Protein AF-A0A958R213-F1 (afdb_monomer_lite)

Secondary structure (DSSP, 8-state):
--PPPP------------------EEESSEEEEEE-SSEEEEEEES-EEE-TTT--EEEEEEEEEEEE-BTTB-----EEEEEEEETTTTEEEEES-TT-TT-EEEEETTT--EEE-

Radius of gyration: 25.92 Å; chains: 1; bounding box: 46×28×99 Å

Structure (mmCIF, N/CA/C/O backbone):
data_AF-A0A958R213-F1
#
_entry.id   AF-A0A958R213-F1
#
loop_
_atom_site.group_PDB
_atom_site.id
_atom_site.type_symbol
_atom_site.label_atom_id
_atom_site.label_alt_id
_atom_site.label_comp_id
_atom_site.label_asym_id
_atom_site.label_entity_id
_atom_site.label_seq_id
_atom_site.pdbx_PDB_ins_code
_atom_site.Cartn_x
_atom_site.Cartn_y
_atom_site.Cartn_z
_atom_site.occupancy
_atom_site.B_iso_or_equiv
_atom_site.auth_seq_id
_atom_site.auth_comp_id
_atom_site.auth_asym_id
_atom_site.auth_atom_id
_atom_site.pdbx_PDB_model_num
ATOM 1 N N . MET A 1 1 ? 31.626 2.218 -80.392 1.00 42.44 1 MET A N 1
ATOM 2 C CA . MET A 1 1 ? 30.419 1.839 -79.625 1.00 42.44 1 MET A CA 1
ATOM 3 C C . MET A 1 1 ? 30.854 1.598 -78.183 1.00 42.44 1 MET A C 1
ATOM 5 O O . MET A 1 1 ? 31.600 0.660 -77.951 1.00 42.44 1 MET A O 1
ATOM 9 N N . ARG A 1 2 ? 30.532 2.503 -77.249 1.00 48.12 2 ARG A N 1
ATOM 10 C CA . ARG A 1 2 ? 30.906 2.400 -75.825 1.00 48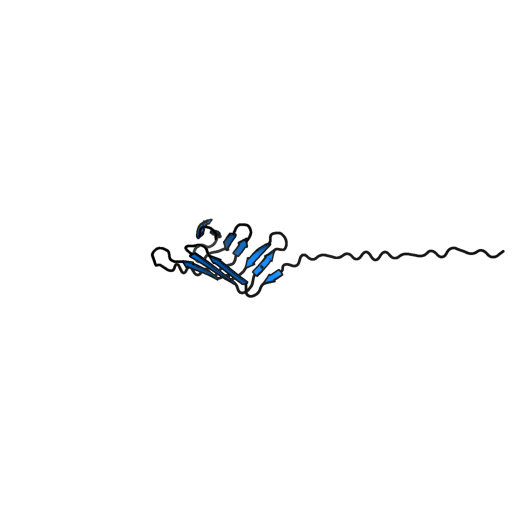.12 2 ARG A CA 1
ATOM 11 C C . ARG A 1 2 ? 29.655 2.035 -75.023 1.00 48.12 2 ARG A C 1
ATOM 13 O O . ARG A 1 2 ? 28.646 2.717 -75.149 1.00 48.12 2 ARG A O 1
ATOM 20 N N . TRP A 1 3 ? 29.730 0.942 -74.269 1.00 46.53 3 TRP A N 1
ATOM 21 C CA . TRP A 1 3 ? 28.668 0.435 -73.400 1.00 46.53 3 TRP A CA 1
ATOM 22 C C . TRP A 1 3 ? 28.679 1.184 -72.060 1.00 46.53 3 TRP A C 1
ATOM 24 O O . TRP A 1 3 ? 29.718 1.254 -71.407 1.00 46.53 3 TRP A O 1
ATOM 34 N N . CYS A 1 4 ? 27.529 1.722 -71.650 1.00 49.75 4 CYS A N 1
ATOM 35 C CA . CYS A 1 4 ? 27.285 2.209 -70.292 1.00 49.75 4 CYS A CA 1
ATOM 36 C C . CYS A 1 4 ? 26.672 1.066 -69.470 1.00 49.75 4 CYS A C 1
ATOM 38 O O . CYS A 1 4 ? 25.594 0.584 -69.810 1.00 49.75 4 CYS A O 1
ATOM 40 N N . GLY A 1 5 ? 27.356 0.619 -68.414 1.00 49.22 5 GLY A N 1
ATOM 41 C CA . GLY A 1 5 ? 26.813 -0.335 -67.441 1.00 49.22 5 GLY A CA 1
ATOM 42 C C . GLY A 1 5 ? 26.042 0.386 -66.325 1.00 49.22 5 GLY A C 1
ATOM 43 O O . GLY A 1 5 ? 26.448 1.483 -65.936 1.00 49.22 5 GLY A O 1
ATOM 44 N N . PRO A 1 6 ? 24.943 -0.183 -65.800 1.00 53.03 6 PRO A N 1
ATOM 45 C CA . PRO A 1 6 ? 24.183 0.436 -64.722 1.00 53.03 6 PRO A CA 1
ATOM 46 C C . PRO A 1 6 ? 24.904 0.260 -63.378 1.00 53.03 6 PRO A C 1
ATOM 48 O O . PRO A 1 6 ? 25.246 -0.852 -62.977 1.00 53.03 6 PRO A O 1
ATOM 51 N N . ALA A 1 7 ? 25.116 1.370 -62.671 1.00 52.75 7 ALA A N 1
ATOM 52 C CA . ALA A 1 7 ? 25.545 1.363 -61.280 1.00 52.75 7 ALA A CA 1
ATOM 53 C C . ALA A 1 7 ? 24.371 0.911 -60.394 1.00 52.75 7 ALA A C 1
ATOM 55 O O . ALA A 1 7 ? 23.348 1.589 -60.303 1.00 52.75 7 ALA A O 1
ATOM 56 N N . LEU A 1 8 ? 24.515 -0.253 -59.761 1.00 50.25 8 LEU A N 1
ATOM 57 C CA . LEU A 1 8 ? 23.604 -0.751 -58.734 1.00 50.25 8 LEU A CA 1
ATOM 58 C C . LEU A 1 8 ? 23.724 0.130 -57.485 1.00 50.25 8 LEU A C 1
ATOM 60 O O . LEU A 1 8 ? 24.736 0.107 -56.788 1.00 50.25 8 LEU A O 1
ATOM 64 N N . VAL A 1 9 ? 22.681 0.908 -57.203 1.00 51.94 9 VAL A N 1
ATOM 65 C CA . VAL A 1 9 ? 22.539 1.653 -55.950 1.00 51.94 9 VAL A CA 1
ATOM 66 C C . VAL A 1 9 ? 22.029 0.683 -54.886 1.00 51.94 9 VAL A C 1
ATOM 68 O O . VAL A 1 9 ? 20.858 0.312 -54.877 1.00 51.94 9 VAL A O 1
ATOM 71 N N . ALA A 1 10 ? 22.916 0.246 -53.994 1.00 53.00 10 ALA A N 1
ATOM 72 C CA . ALA A 1 10 ? 22.536 -0.505 -52.804 1.00 53.00 10 ALA A CA 1
ATOM 73 C C . ALA A 1 10 ? 21.974 0.469 -51.756 1.00 53.00 10 ALA A C 1
ATOM 75 O O . ALA A 1 10 ? 22.719 1.185 -51.089 1.00 53.00 10 ALA A O 1
ATOM 76 N N . VAL A 1 11 ? 20.648 0.517 -51.623 1.00 55.97 11 VAL A N 1
ATOM 77 C CA . VAL A 1 11 ? 19.982 1.241 -50.534 1.00 55.97 11 VAL A CA 1
ATOM 78 C C . VAL A 1 11 ? 20.052 0.365 -49.285 1.00 55.97 11 VAL A C 1
ATOM 80 O O . VAL A 1 11 ? 19.300 -0.597 -49.141 1.00 55.97 11 VAL A O 1
ATOM 83 N N . ALA A 1 12 ? 20.982 0.679 -48.385 1.00 54.16 12 ALA A N 1
ATOM 84 C CA . ALA A 1 12 ? 21.028 0.077 -47.061 1.00 54.16 12 ALA A CA 1
ATOM 85 C C . ALA A 1 12 ? 19.868 0.635 -46.218 1.00 54.16 12 ALA A C 1
ATOM 87 O O . ALA A 1 12 ? 19.949 1.738 -45.680 1.00 54.16 12 ALA A O 1
ATOM 88 N N . LEU A 1 13 ? 18.775 -0.124 -46.120 1.00 50.50 13 LEU A N 1
ATOM 89 C CA . LEU A 1 13 ? 17.702 0.111 -45.154 1.00 50.50 13 LEU A CA 1
ATOM 90 C C . LEU A 1 13 ? 18.255 -0.136 -43.745 1.00 50.50 13 LEU A C 1
ATOM 92 O O . LEU A 1 13 ? 18.369 -1.276 -43.296 1.00 50.50 13 LEU A O 1
ATOM 96 N N . TRP A 1 14 ? 18.623 0.940 -43.051 1.00 52.03 14 TRP A N 1
ATOM 97 C CA . TRP A 1 14 ? 18.897 0.900 -41.619 1.00 52.03 14 TRP A CA 1
ATOM 98 C C . TRP A 1 14 ? 17.568 0.688 -40.896 1.00 52.03 14 TRP A C 1
ATOM 100 O O . TRP A 1 14 ? 16.830 1.630 -40.619 1.00 52.03 14 TRP A O 1
ATOM 110 N N . ALA A 1 15 ? 17.240 -0.575 -40.631 1.00 56.16 15 ALA A N 1
ATOM 111 C CA . ALA A 1 15 ? 16.172 -0.935 -39.716 1.00 56.16 15 ALA A CA 1
ATOM 112 C C . ALA A 1 15 ? 16.596 -0.507 -38.305 1.00 56.16 15 ALA A C 1
ATOM 114 O O . ALA A 1 15 ? 17.346 -1.206 -37.623 1.00 56.16 15 ALA A O 1
ATOM 115 N N . THR A 1 16 ? 16.156 0.672 -37.870 1.00 57.19 16 THR A N 1
ATOM 116 C CA . THR A 1 16 ? 16.266 1.079 -36.471 1.00 57.19 16 THR A CA 1
ATOM 117 C C . THR A 1 16 ? 15.259 0.264 -35.669 1.00 57.19 16 THR A C 1
ATOM 119 O O . THR A 1 16 ? 14.073 0.589 -35.619 1.00 57.19 16 THR A O 1
ATOM 122 N N . TYR A 1 17 ? 15.726 -0.822 -35.059 1.00 50.69 17 TYR A N 1
ATOM 123 C CA . TYR A 1 17 ? 14.984 -1.527 -3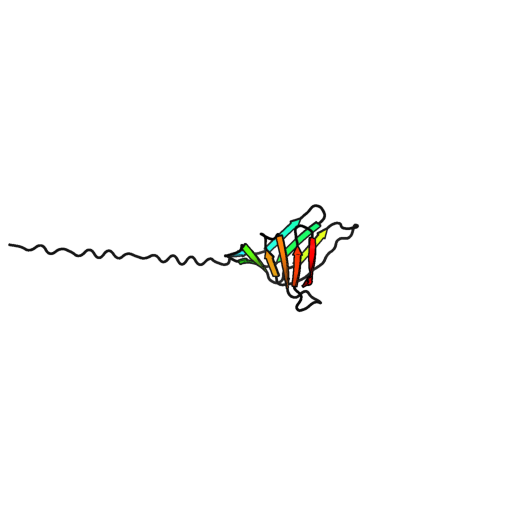4.022 1.00 50.69 17 TYR A CA 1
ATOM 124 C C . TYR A 1 17 ? 14.980 -0.647 -32.771 1.00 50.69 17 TYR A C 1
ATOM 126 O O . TYR A 1 17 ? 15.916 -0.669 -31.974 1.00 50.69 17 TYR A O 1
ATOM 134 N N . SER A 1 18 ? 13.940 0.166 -32.604 1.00 49.66 18 SER A N 1
ATOM 135 C CA . SER A 1 18 ? 13.664 0.815 -31.326 1.00 49.66 18 SER A CA 1
ATOM 136 C C . SER A 1 18 ? 13.178 -0.260 -30.357 1.00 49.66 18 SER A C 1
ATOM 138 O O . SER A 1 18 ? 11.991 -0.572 -30.305 1.00 49.66 18 SER A O 1
ATOM 140 N N . THR A 1 19 ? 14.093 -0.864 -29.598 1.00 53.72 19 THR A N 1
ATOM 141 C CA . THR A 1 19 ? 13.717 -1.643 -28.418 1.00 53.72 19 THR A CA 1
ATOM 142 C C . THR A 1 19 ? 13.158 -0.667 -27.393 1.00 53.72 19 THR A C 1
ATOM 144 O O . THR A 1 19 ? 13.903 -0.053 -26.630 1.00 53.72 19 THR A O 1
ATOM 147 N N . ALA A 1 20 ? 11.840 -0.478 -27.416 1.00 49.22 20 ALA A N 1
ATOM 148 C CA . ALA A 1 20 ? 11.104 0.165 -26.343 1.00 49.22 20 ALA A CA 1
ATOM 149 C C . ALA A 1 20 ? 11.202 -0.742 -25.110 1.00 49.22 20 ALA A C 1
ATOM 151 O O . ALA A 1 20 ? 10.359 -1.603 -24.872 1.00 49.22 20 ALA A O 1
ATOM 152 N N . LEU A 1 21 ? 12.289 -0.592 -24.354 1.00 55.75 21 LEU A N 1
ATOM 153 C CA . LEU A 1 21 ? 12.358 -1.065 -22.983 1.00 55.75 21 LEU A CA 1
ATOM 154 C C . LEU A 1 21 ? 11.308 -0.257 -22.226 1.00 55.75 21 LEU A C 1
ATOM 156 O O . LEU A 1 21 ? 11.520 0.918 -21.930 1.00 55.75 21 LEU A O 1
ATOM 160 N N . ALA A 1 22 ? 10.149 -0.868 -21.990 1.00 54.69 22 ALA A N 1
ATOM 161 C CA . ALA A 1 22 ? 9.165 -0.371 -21.046 1.00 54.69 22 ALA A CA 1
ATOM 162 C C . ALA A 1 22 ? 9.831 -0.391 -19.662 1.00 54.69 22 ALA A C 1
ATOM 164 O O . ALA A 1 22 ? 9.803 -1.394 -18.953 1.00 54.69 22 ALA A O 1
ATOM 165 N N . GLY A 1 23 ? 10.574 0.674 -19.364 1.00 60.06 23 GLY A N 1
ATOM 166 C CA . GLY A 1 23 ? 11.373 0.788 -18.159 1.00 60.06 23 GLY A CA 1
ATOM 167 C C . GLY A 1 23 ? 10.454 0.846 -16.955 1.00 60.06 23 GLY A C 1
ATOM 168 O O . GLY A 1 23 ? 9.544 1.671 -16.902 1.00 60.06 23 GLY A O 1
ATOM 169 N N . THR A 1 24 ? 10.689 -0.037 -15.994 1.00 74.38 24 THR A N 1
ATOM 170 C CA . THR A 1 24 ? 10.119 0.073 -14.656 1.00 74.38 24 THR A CA 1
ATOM 171 C C . THR A 1 24 ? 10.578 1.409 -14.068 1.00 74.38 24 THR A C 1
ATOM 173 O O . THR A 1 24 ? 11.776 1.636 -13.902 1.00 74.38 24 THR A O 1
ATOM 176 N N . GLU A 1 25 ? 9.642 2.321 -13.819 1.00 87.81 25 GLU A N 1
ATOM 177 C CA . GLU A 1 25 ? 9.939 3.651 -13.281 1.00 87.81 25 GLU A CA 1
ATOM 178 C C . GLU A 1 25 ? 10.084 3.548 -11.759 1.00 87.81 25 GLU A C 1
ATOM 180 O O . GLU A 1 25 ? 9.185 3.058 -11.075 1.00 87.81 25 GLU A O 1
ATOM 185 N N . GLU A 1 26 ? 11.222 3.983 -11.219 1.00 92.06 26 GLU A N 1
ATOM 186 C CA . GLU A 1 26 ? 11.449 4.035 -9.776 1.00 92.06 26 GLU A CA 1
ATOM 187 C C . GLU A 1 26 ? 11.133 5.430 -9.220 1.00 92.06 26 GLU A C 1
ATOM 189 O O . GLU A 1 26 ? 11.606 6.440 -9.739 1.00 92.06 26 GLU A O 1
ATOM 194 N N . ILE A 1 27 ? 10.373 5.482 -8.126 1.00 92.56 27 ILE A N 1
ATOM 195 C CA . ILE A 1 27 ? 9.920 6.711 -7.468 1.00 92.56 27 ILE A CA 1
ATOM 196 C C . ILE A 1 27 ? 10.498 6.773 -6.055 1.00 92.56 27 ILE A C 1
ATOM 198 O O . ILE A 1 27 ? 10.304 5.848 -5.265 1.00 92.56 27 ILE A O 1
ATOM 202 N N . ARG A 1 28 ? 11.185 7.877 -5.725 1.00 93.81 28 ARG A N 1
ATOM 203 C CA . ARG A 1 28 ? 11.809 8.121 -4.412 1.00 93.81 28 ARG A CA 1
ATOM 204 C C . ARG A 1 28 ? 11.650 9.587 -3.960 1.00 93.81 28 ARG A C 1
ATOM 206 O O . ARG A 1 28 ? 12.003 10.472 -4.738 1.00 93.81 28 ARG A O 1
ATOM 213 N N . PRO A 1 29 ? 11.230 9.864 -2.708 1.00 91.31 29 PRO A N 1
ATOM 214 C CA . PRO A 1 29 ? 10.545 8.939 -1.804 1.00 91.31 29 PRO A CA 1
ATOM 215 C C . PRO A 1 29 ? 9.148 8.603 -2.340 1.00 91.31 29 PRO A C 1
ATOM 217 O O . PRO A 1 29 ? 8.542 9.403 -3.053 1.00 91.31 29 PRO A O 1
ATOM 220 N N . PHE A 1 30 ? 8.620 7.434 -1.986 1.00 92.00 30 PHE A N 1
ATOM 221 C CA . PHE A 1 30 ? 7.249 7.083 -2.334 1.00 92.00 30 PHE A CA 1
ATOM 222 C C . PHE A 1 30 ? 6.319 7.440 -1.179 1.00 92.00 30 PHE A C 1
ATOM 224 O O . PHE A 1 30 ? 6.456 6.921 -0.073 1.00 92.00 30 PHE A O 1
ATOM 231 N N . GLN A 1 31 ? 5.370 8.337 -1.435 1.00 92.69 31 GLN A N 1
ATOM 232 C CA . GLN A 1 31 ? 4.329 8.687 -0.478 1.00 92.69 31 GLN A CA 1
ATOM 233 C C . GLN A 1 31 ? 2.967 8.660 -1.155 1.00 92.69 31 GLN A C 1
ATOM 235 O O . GLN A 1 31 ? 2.774 9.236 -2.225 1.00 92.69 31 GLN A O 1
ATOM 240 N N . LEU A 1 32 ? 2.011 8.020 -0.495 1.00 90.12 32 LEU A N 1
ATOM 241 C CA . LEU A 1 32 ? 0.620 7.979 -0.909 1.00 90.12 32 LEU A CA 1
ATOM 242 C C . LEU A 1 32 ? -0.241 8.464 0.250 1.00 90.12 32 LEU A C 1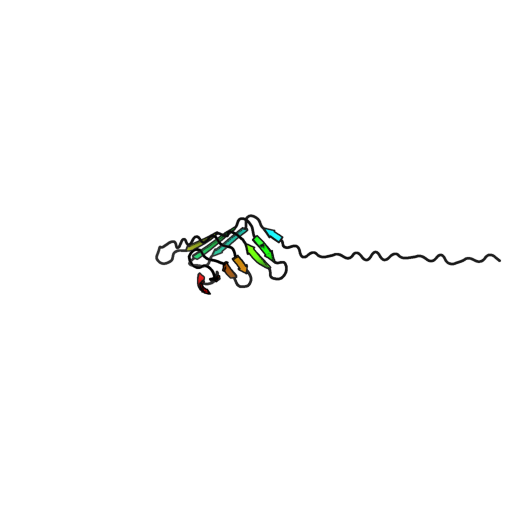
ATOM 244 O O . LEU A 1 32 ? -0.209 7.898 1.340 1.00 90.12 32 LEU A O 1
ATOM 248 N N . ARG A 1 33 ? -1.056 9.486 -0.010 1.00 90.12 33 ARG A N 1
ATOM 249 C CA . ARG A 1 33 ? -2.076 9.961 0.922 1.00 90.12 33 ARG A CA 1
ATOM 250 C C . ARG A 1 33 ? -3.445 9.842 0.274 1.00 90.12 33 ARG A C 1
ATOM 252 O O . ARG A 1 33 ? -3.702 10.500 -0.729 1.00 90.12 33 ARG A O 1
ATOM 259 N N . SER A 1 34 ? -4.316 9.029 0.859 1.00 86.81 34 SER A N 1
ATOM 260 C CA . SER A 1 34 ? -5.701 8.871 0.411 1.00 86.81 34 SER A CA 1
ATOM 261 C C . SER A 1 34 ? -6.644 9.179 1.562 1.00 86.81 34 SER A C 1
ATOM 263 O O . SER A 1 34 ? -6.543 8.563 2.618 1.00 86.81 34 SER A O 1
ATOM 265 N N . CYS A 1 35 ? -7.536 10.148 1.380 1.00 83.88 35 CYS A N 1
ATOM 266 C CA . CYS A 1 35 ? -8.471 10.584 2.409 1.00 83.88 35 CYS A CA 1
ATOM 267 C C . CYS A 1 35 ? -9.909 10.434 1.924 1.00 83.88 35 CYS A C 1
ATOM 269 O O . CYS A 1 35 ? -10.232 10.791 0.791 1.00 83.88 35 CYS A O 1
ATOM 271 N N . ASN A 1 36 ? -10.779 9.982 2.819 1.00 80.06 36 ASN A N 1
ATOM 272 C CA . ASN A 1 36 ? -12.223 10.091 2.682 1.00 80.06 36 ASN A CA 1
ATOM 273 C C . ASN A 1 36 ? -12.776 11.022 3.783 1.00 80.06 36 ASN A C 1
ATOM 275 O O . ASN A 1 36 ? -12.029 11.745 4.443 1.00 80.06 36 ASN A O 1
ATOM 279 N N . GLN A 1 37 ? -14.096 11.035 3.976 1.00 76.56 37 GLN A N 1
ATOM 280 C CA . GLN A 1 37 ? -14.751 11.932 4.937 1.00 76.56 37 GLN A CA 1
ATOM 281 C C . GLN A 1 37 ? -14.426 11.632 6.414 1.00 76.56 37 GLN A C 1
ATOM 283 O O . GLN A 1 37 ? -14.611 12.509 7.256 1.00 76.56 37 GLN A O 1
ATOM 288 N N . SER A 1 38 ? -13.969 10.423 6.755 1.00 74.88 38 SER A N 1
ATOM 289 C CA . SER A 1 38 ? -13.786 9.971 8.145 1.00 74.88 38 SER A CA 1
ATOM 290 C C . SER A 1 38 ? -12.346 9.576 8.495 1.00 74.88 38 SER A C 1
ATOM 292 O O . SER A 1 38 ? -11.996 9.493 9.678 1.00 74.88 38 SER A O 1
ATOM 294 N N . MET A 1 39 ? -11.497 9.351 7.492 1.00 77.50 39 MET A N 1
ATOM 295 C CA . MET A 1 39 ? -10.141 8.839 7.662 1.00 77.50 39 MET A CA 1
ATOM 296 C C . MET A 1 39 ? -9.214 9.205 6.502 1.00 77.50 39 MET A C 1
ATOM 298 O O . MET A 1 39 ? -9.640 9.419 5.371 1.00 77.50 39 MET A O 1
ATOM 302 N N . CYS A 1 40 ? -7.923 9.210 6.800 1.00 83.44 40 CYS A N 1
ATOM 303 C CA . CYS A 1 40 ? -6.821 9.318 5.864 1.00 83.44 40 CYS A CA 1
ATOM 304 C C . CYS A 1 40 ? -5.879 8.126 6.045 1.00 83.44 40 CYS A C 1
ATOM 306 O O . CYS A 1 40 ? -5.499 7.781 7.159 1.00 83.44 40 CYS A O 1
ATOM 308 N N . PHE A 1 41 ? -5.465 7.533 4.938 1.00 83.62 41 PHE A N 1
ATOM 309 C CA . PHE A 1 41 ? -4.366 6.586 4.851 1.00 83.62 41 PHE A CA 1
ATOM 310 C C . PHE A 1 41 ? -3.129 7.336 4.380 1.00 83.62 41 PHE A C 1
ATOM 312 O O . PHE A 1 41 ? -3.201 8.086 3.403 1.00 83.62 41 PHE A O 1
ATOM 319 N N . VAL A 1 42 ? -2.008 7.130 5.059 1.00 88.75 42 VAL A N 1
ATOM 320 C CA . VAL A 1 42 ? -0.698 7.644 4.662 1.00 88.75 42 VAL A CA 1
ATOM 321 C C . VAL A 1 42 ? 0.246 6.456 4.560 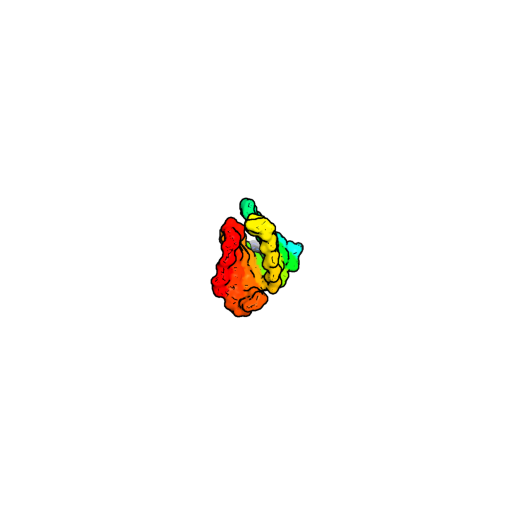1.00 88.75 42 VAL A 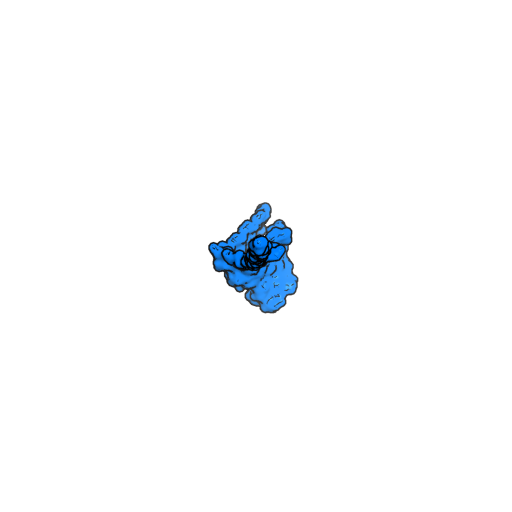C 1
ATOM 323 O O . VAL A 1 42 ? 0.552 5.830 5.566 1.00 88.75 42 VAL A O 1
ATOM 326 N N . LEU A 1 43 ? 0.674 6.122 3.350 1.00 88.00 43 LEU A N 1
ATOM 327 C CA . LEU A 1 43 ? 1.713 5.132 3.097 1.00 88.00 43 LEU A CA 1
ATOM 328 C C . LEU A 1 43 ? 3.003 5.868 2.746 1.00 88.00 43 LEU A C 1
ATOM 330 O O . LEU A 1 43 ? 3.016 6.686 1.829 1.00 88.00 43 LEU A O 1
ATOM 334 N N . GLU A 1 44 ? 4.080 5.551 3.450 1.00 90.88 44 GLU A N 1
ATOM 335 C CA . GLU A 1 44 ? 5.411 6.109 3.219 1.00 90.88 44 GLU A CA 1
ATOM 336 C C . GLU A 1 44 ? 6.389 4.966 2.961 1.00 90.88 44 GLU A C 1
ATOM 338 O O . GLU A 1 44 ? 6.479 4.042 3.758 1.00 90.88 44 GLU A O 1
ATOM 343 N N . ALA A 1 45 ? 7.138 5.003 1.866 1.00 90.56 45 ALA A N 1
ATOM 344 C CA . ALA A 1 45 ? 8.196 4.040 1.591 1.00 90.56 45 ALA A CA 1
ATOM 345 C C . ALA A 1 45 ? 9.440 4.759 1.045 1.00 90.56 45 ALA A C 1
ATOM 347 O O . ALA A 1 45 ? 9.317 5.783 0.362 1.00 90.56 45 ALA A O 1
ATOM 348 N N . PRO A 1 46 ? 10.655 4.233 1.288 1.00 91.19 46 PRO A N 1
ATOM 349 C CA . PRO A 1 46 ? 11.878 4.821 0.738 1.00 91.19 46 PRO A CA 1
ATOM 350 C C . PRO A 1 46 ? 11.866 4.884 -0.794 1.00 91.19 46 PRO A C 1
ATOM 352 O O . PRO A 1 46 ? 12.392 5.829 -1.383 1.00 91.19 46 PRO A O 1
ATOM 355 N N . ALA A 1 47 ? 11.259 3.877 -1.426 1.00 92.44 47 ALA A N 1
ATOM 356 C CA . ALA A 1 47 ? 11.122 3.758 -2.867 1.00 92.44 47 ALA A CA 1
ATOM 357 C C . ALA A 1 47 ? 9.888 2.927 -3.240 1.00 92.44 47 ALA A C 1
ATOM 359 O O . ALA A 1 47 ? 9.462 2.057 -2.473 1.00 92.44 47 ALA A O 1
ATOM 360 N N . ALA A 1 48 ? 9.369 3.152 -4.445 1.00 92.94 48 ALA A N 1
ATOM 361 C CA . ALA A 1 48 ? 8.449 2.241 -5.111 1.00 92.94 48 ALA A CA 1
ATOM 362 C C . ALA A 1 48 ? 8.794 2.106 -6.595 1.00 92.94 48 ALA A C 1
ATOM 364 O O . ALA A 1 48 ? 9.267 3.050 -7.224 1.00 92.94 48 ALA A O 1
ATOM 365 N N . PHE A 1 49 ? 8.513 0.937 -7.154 1.00 92.44 49 PHE A N 1
ATOM 366 C CA . PHE A 1 49 ? 8.697 0.623 -8.562 1.00 92.44 49 PHE A CA 1
ATOM 367 C C . PHE A 1 49 ? 7.334 0.520 -9.227 1.00 92.44 49 PHE A C 1
ATOM 369 O O . PHE A 1 49 ? 6.490 -0.285 -8.826 1.00 92.44 49 PHE A O 1
ATOM 376 N N . ARG A 1 50 ? 7.118 1.342 -10.247 1.00 91.69 50 ARG A N 1
ATOM 377 C CA . ARG A 1 50 ? 5.909 1.324 -11.054 1.00 91.69 50 ARG A CA 1
ATOM 378 C C . ARG A 1 50 ? 6.026 0.243 -12.119 1.00 91.69 50 ARG A C 1
ATOM 380 O O . ARG A 1 50 ? 6.911 0.289 -12.974 1.00 91.69 50 ARG A O 1
ATOM 387 N N . SER A 1 51 ? 5.105 -0.707 -12.087 1.00 87.31 51 SER A N 1
ATOM 388 C CA . SER A 1 51 ? 4.967 -1.706 -13.133 1.00 87.31 51 SER A CA 1
ATOM 389 C C . SER A 1 51 ? 4.525 -1.042 -14.449 1.00 87.31 51 SER A C 1
ATOM 391 O O . SER A 1 51 ? 3.559 -0.268 -14.457 1.00 87.31 51 SER A O 1
ATOM 393 N N . PRO A 1 52 ? 5.208 -1.330 -15.573 1.00 80.44 52 PRO A N 1
ATOM 394 C CA . PRO A 1 52 ? 4.940 -0.684 -16.855 1.00 80.44 52 PRO A CA 1
ATOM 395 C C . PRO A 1 52 ? 3.621 -1.117 -17.515 1.00 80.44 52 PRO A C 1
ATOM 397 O O . PRO A 1 52 ? 3.167 -0.444 -18.437 1.00 80.44 52 PRO A O 1
ATOM 400 N N . LEU A 1 53 ? 3.009 -2.226 -17.077 1.00 84.88 53 LEU A N 1
ATOM 401 C CA . LEU A 1 53 ? 1.823 -2.806 -17.724 1.00 84.88 53 LEU A CA 1
ATOM 402 C C . LEU A 1 53 ? 0.499 -2.355 -17.095 1.00 84.88 53 LEU A C 1
ATOM 404 O O . LEU A 1 53 ? -0.480 -2.135 -17.802 1.00 84.88 53 LEU A O 1
ATOM 408 N N . ASP A 1 54 ? 0.462 -2.227 -15.774 1.00 83.38 54 ASP A N 1
ATOM 409 C CA . ASP A 1 54 ? -0.770 -2.158 -14.978 1.00 83.38 54 ASP A CA 1
ATOM 410 C C . ASP A 1 54 ? -0.785 -0.986 -13.983 1.00 83.38 54 ASP A C 1
ATOM 412 O O . ASP A 1 54 ? -1.737 -0.828 -13.222 1.00 83.38 54 ASP A O 1
ATOM 416 N N . ASN A 1 55 ? 0.218 -0.098 -14.031 1.00 88.31 55 ASN A N 1
ATOM 417 C CA . ASN A 1 55 ? 0.315 1.079 -13.159 1.00 88.31 55 ASN A CA 1
ATOM 418 C C . ASN A 1 55 ? 0.282 0.725 -11.657 1.00 88.31 55 ASN A C 1
ATOM 420 O O . ASN A 1 55 ? -0.169 1.523 -10.835 1.00 88.31 55 ASN A O 1
ATOM 424 N N . ILE A 1 56 ? 0.742 -0.477 -11.310 1.00 92.06 56 ILE A N 1
ATOM 425 C CA . ILE A 1 56 ? 0.875 -0.951 -9.933 1.00 92.06 56 ILE A CA 1
ATOM 426 C C . ILE A 1 56 ? 2.205 -0.461 -9.365 1.00 92.06 56 ILE A C 1
ATOM 428 O O . ILE A 1 56 ? 3.232 -0.529 -10.037 1.00 92.06 56 ILE A O 1
ATOM 432 N N . PHE A 1 57 ? 2.204 0.008 -8.120 1.00 92.88 57 PHE A N 1
ATOM 433 C CA . PHE A 1 57 ? 3.402 0.495 -7.436 1.00 92.88 57 PHE A CA 1
ATOM 434 C C . PHE A 1 57 ? 3.825 -0.508 -6.374 1.00 92.88 57 PHE A C 1
ATOM 436 O O . PHE A 1 57 ? 3.169 -0.629 -5.342 1.00 92.88 57 PHE A O 1
ATOM 443 N N . VAL A 1 58 ? 4.917 -1.224 -6.617 1.00 92.25 58 VAL A N 1
ATOM 444 C CA . VAL A 1 58 ? 5.482 -2.189 -5.668 1.00 92.25 58 VAL A CA 1
ATOM 445 C C . VAL A 1 58 ? 6.478 -1.469 -4.771 1.00 92.25 58 VAL A C 1
ATOM 447 O O . VAL A 1 58 ? 7.359 -0.771 -5.266 1.00 92.25 58 VAL A O 1
ATOM 450 N N . PHE A 1 59 ? 6.365 -1.641 -3.460 1.00 90.62 59 PHE A N 1
ATOM 451 C CA . PHE A 1 59 ? 7.243 -1.003 -2.483 1.00 90.62 59 PHE A CA 1
ATOM 452 C C . PHE A 1 59 ? 7.808 -2.025 -1.501 1.00 90.62 59 PHE A C 1
ATOM 454 O O . PHE A 1 59 ? 7.226 -3.087 -1.265 1.00 90.62 59 PHE A O 1
ATOM 461 N N . GLN A 1 60 ? 8.952 -1.673 -0.921 1.00 87.31 60 GLN A N 1
ATOM 462 C CA . GLN A 1 60 ? 9.573 -2.414 0.169 1.00 87.31 60 GLN A CA 1
ATOM 463 C C . GLN A 1 60 ? 9.708 -1.523 1.394 1.00 87.31 60 GLN A C 1
ATOM 465 O O . GLN A 1 60 ? 9.910 -0.312 1.251 1.00 87.31 60 GLN A O 1
ATOM 470 N N . LYS A 1 61 ? 9.650 -2.126 2.587 1.00 83.38 61 LYS A N 1
ATOM 471 C CA . LYS A 1 61 ? 9.793 -1.407 3.870 1.00 83.38 61 LYS A CA 1
ATOM 472 C C . LYS A 1 61 ? 8.846 -0.201 3.981 1.00 83.38 61 LYS A C 1
ATOM 474 O O . LYS A 1 61 ? 9.247 0.875 4.429 1.00 83.38 61 LYS A O 1
ATOM 479 N N . GLY A 1 62 ? 7.616 -0.366 3.503 1.00 84.50 62 GLY A N 1
ATOM 480 C CA . GLY A 1 62 ? 6.584 0.655 3.585 1.00 84.50 62 GLY A CA 1
ATOM 481 C C . GLY A 1 62 ? 6.068 0.800 5.010 1.00 84.50 62 GLY A C 1
ATOM 482 O O . GLY A 1 62 ? 6.039 -0.163 5.765 1.00 84.50 62 GLY A O 1
ATOM 483 N N . LEU A 1 63 ? 5.652 2.011 5.350 1.00 85.25 63 LEU A N 1
ATOM 484 C CA . LEU A 1 63 ? 5.026 2.397 6.597 1.00 85.25 63 LEU A CA 1
ATOM 485 C C . LEU A 1 63 ? 3.606 2.853 6.284 1.00 85.25 63 LEU A C 1
ATOM 487 O O . LEU A 1 63 ? 3.407 3.950 5.762 1.00 85.25 63 LEU A O 1
ATOM 491 N N . LEU A 1 64 ? 2.611 2.021 6.580 1.00 82.19 64 LEU A N 1
ATOM 492 C CA . LEU A 1 64 ? 1.220 2.454 6.501 1.00 82.19 64 LEU A CA 1
ATOM 493 C C . LEU A 1 64 ? 0.804 3.062 7.838 1.00 82.19 64 LEU A C 1
ATOM 495 O O . LEU A 1 64 ? 0.953 2.421 8.870 1.00 82.19 64 LEU A O 1
ATOM 499 N N . ARG A 1 65 ? 0.249 4.272 7.803 1.00 80.62 65 ARG A N 1
ATOM 500 C CA . ARG A 1 65 ? -0.371 4.982 8.922 1.00 80.62 65 ARG A CA 1
ATOM 501 C C . ARG A 1 65 ? -1.832 5.251 8.602 1.00 80.62 65 ARG A C 1
ATOM 503 O O . ARG A 1 65 ? -2.163 5.747 7.524 1.00 80.62 65 ARG A O 1
ATOM 510 N N . LEU A 1 66 ? -2.699 4.987 9.570 1.00 76.25 66 LEU A N 1
ATOM 511 C CA . LEU A 1 66 ? -4.093 5.404 9.528 1.00 76.25 66 LEU A CA 1
ATOM 512 C C . LEU A 1 66 ? -4.279 6.648 10.408 1.00 76.25 66 LEU A C 1
ATOM 514 O O . LEU A 1 66 ? -3.872 6.700 11.564 1.00 76.25 66 LEU A O 1
ATOM 518 N N . GLU A 1 67 ? -4.897 7.678 9.850 1.00 74.38 67 GLU A N 1
ATOM 519 C CA . GLU A 1 67 ? -5.201 8.939 10.517 1.00 74.38 67 GLU A CA 1
ATOM 520 C C . GLU A 1 67 ? -6.687 9.225 10.351 1.00 74.38 67 GLU A C 1
ATOM 522 O O . GLU A 1 67 ? -7.131 9.776 9.351 1.00 74.38 67 GLU A O 1
ATOM 527 N N . GLY A 1 68 ? -7.491 8.825 11.327 1.00 69.19 68 GLY A N 1
ATOM 528 C CA . GLY A 1 68 ? -8.928 9.068 11.307 1.00 69.19 68 GLY A CA 1
ATOM 529 C C . GLY A 1 68 ? -9.452 9.412 12.686 1.00 69.19 68 GLY A C 1
ATOM 530 O O . GLY A 1 68 ? -8.812 9.130 13.700 1.00 69.19 68 GLY A O 1
ATOM 531 N N . LYS A 1 69 ? -10.642 10.012 12.717 1.00 58.38 69 LYS A N 1
ATOM 532 C CA . LYS A 1 69 ? -11.424 10.175 13.943 1.00 58.38 69 LYS A CA 1
ATOM 533 C C . LYS A 1 69 ? -12.577 9.183 13.892 1.00 58.38 69 LYS A C 1
ATOM 535 O O . LYS A 1 69 ? -13.632 9.487 13.347 1.00 58.38 69 LYS A O 1
ATOM 540 N N . ARG A 1 70 ? -12.383 8.003 14.480 1.00 57.28 70 ARG A N 1
ATOM 541 C CA . ARG A 1 70 ? -13.476 7.080 14.806 1.00 57.28 70 ARG A CA 1
ATOM 542 C C . ARG A 1 70 ? -13.579 7.024 16.323 1.00 57.28 70 ARG A C 1
ATOM 544 O O . ARG A 1 70 ? -12.593 6.719 16.987 1.00 57.28 70 ARG A O 1
ATOM 551 N N . ASP A 1 71 ? -14.719 7.435 16.867 1.00 55.28 71 ASP A N 1
ATOM 552 C CA . ASP A 1 71 ? -14.968 7.483 18.317 1.00 55.28 71 ASP A CA 1
ATOM 553 C C . ASP A 1 71 ? -13.902 8.268 19.113 1.00 55.28 71 ASP A C 1
ATOM 555 O O . ASP A 1 71 ? -13.559 7.929 20.244 1.00 55.28 71 ASP A O 1
ATOM 559 N N . GLY A 1 72 ? -13.323 9.309 18.498 1.00 54.78 72 GLY A N 1
ATOM 560 C CA . GLY A 1 72 ? -12.284 10.146 19.110 1.00 54.78 72 GLY A CA 1
ATOM 561 C C . GLY A 1 72 ? -10.905 9.487 19.255 1.00 54.78 72 GLY A C 1
ATOM 562 O O . GLY A 1 72 ? -10.015 10.101 19.839 1.00 54.78 72 GLY A O 1
ATOM 563 N N . LYS A 1 73 ? -10.698 8.274 18.722 1.00 45.03 73 LYS A N 1
ATOM 564 C CA . LYS A 1 73 ? -9.422 7.550 18.797 1.00 45.03 73 LYS A CA 1
ATOM 565 C C . LYS A 1 73 ? -8.655 7.619 17.478 1.00 45.03 73 LYS A C 1
ATOM 567 O O . LYS A 1 73 ? -9.182 7.265 16.425 1.00 45.03 73 LYS A O 1
ATOM 572 N N . THR A 1 74 ? -7.388 8.020 17.561 1.00 54.69 74 THR A N 1
ATOM 573 C CA . THR A 1 74 ? -6.418 7.885 16.469 1.00 54.69 74 THR A CA 1
ATOM 574 C C . THR A 1 74 ? -5.943 6.436 16.419 1.00 54.69 74 THR A C 1
ATOM 576 O O . THR A 1 74 ? -5.274 5.968 17.339 1.00 54.69 74 THR A O 1
ATOM 579 N N . LEU A 1 75 ? -6.290 5.715 15.358 1.00 53.38 75 LEU A N 1
ATOM 580 C CA . LEU A 1 75 ? -5.788 4.364 15.114 1.00 53.38 75 LEU A CA 1
ATOM 581 C C . LEU A 1 75 ? -4.431 4.449 14.421 1.00 53.38 75 LEU A C 1
ATOM 583 O O . LEU A 1 75 ? -4.372 4.525 13.205 1.00 53.38 75 LEU A O 1
ATOM 587 N N . ARG A 1 76 ? -3.337 4.431 15.181 1.00 54.72 76 ARG A N 1
ATOM 588 C CA . ARG A 1 76 ? -1.993 4.339 14.606 1.00 54.72 76 ARG A CA 1
ATOM 589 C C . ARG A 1 76 ? -1.579 2.873 14.561 1.00 54.72 76 ARG A C 1
ATOM 591 O O . ARG A 1 76 ? -1.094 2.342 15.553 1.00 54.72 76 ARG A O 1
ATOM 598 N N . GLN A 1 77 ? -1.809 2.225 13.426 1.00 56.41 77 GLN A N 1
ATOM 599 C CA . GLN A 1 77 ? -1.135 0.970 13.114 1.00 56.41 77 GLN A CA 1
ATOM 600 C C . GLN A 1 77 ? 0.121 1.333 12.334 1.00 56.41 77 GLN A C 1
ATOM 602 O O . GLN A 1 77 ? 0.043 2.164 11.436 1.00 56.41 77 GLN A O 1
ATOM 607 N N . GLU A 1 78 ? 1.261 0.794 12.742 1.00 57.78 78 GLU A N 1
ATOM 608 C CA . GLU A 1 78 ? 2.544 1.004 12.087 1.00 57.78 78 GLU A CA 1
ATOM 609 C C . GLU A 1 78 ? 3.015 -0.372 11.641 1.00 57.78 78 GLU A C 1
ATOM 611 O O . GLU A 1 78 ? 3.201 -1.265 12.463 1.00 57.78 78 GLU A O 1
ATOM 616 N N . VAL A 1 79 ? 3.064 -0.575 10.331 1.00 61.47 79 VAL A N 1
ATOM 617 C CA . VAL A 1 79 ? 3.261 -1.895 9.746 1.00 61.47 79 VAL A CA 1
ATOM 618 C C . VAL A 1 79 ? 4.373 -1.773 8.718 1.00 61.47 79 VAL A C 1
ATOM 620 O O . VAL A 1 79 ? 4.145 -1.220 7.645 1.00 61.47 79 VAL A O 1
ATOM 623 N N . GLY A 1 80 ? 5.577 -2.210 9.097 1.00 60.84 80 GLY A N 1
ATOM 624 C CA . GLY A 1 80 ? 6.783 -2.136 8.275 1.00 60.84 80 GLY A CA 1
ATOM 625 C C . GLY A 1 80 ? 6.878 -3.322 7.328 1.00 60.84 80 GLY A C 1
ATOM 626 O O . GLY A 1 80 ? 7.383 -4.356 7.748 1.00 60.84 80 GLY A O 1
ATOM 627 N N . LEU A 1 81 ? 6.390 -3.194 6.090 1.00 71.69 81 LEU A N 1
ATOM 628 C CA . LEU A 1 81 ? 6.228 -4.341 5.186 1.00 71.69 81 LEU A CA 1
ATOM 629 C C . LEU A 1 81 ? 6.429 -4.031 3.711 1.00 71.69 81 LEU A C 1
ATOM 631 O O . LEU A 1 81 ? 6.340 -2.888 3.256 1.00 71.69 81 LEU A O 1
ATOM 635 N N . ASP A 1 82 ? 6.633 -5.101 2.958 1.00 86.38 82 ASP A N 1
ATOM 636 C CA . ASP A 1 82 ? 6.593 -5.080 1.509 1.00 86.38 82 ASP A CA 1
ATOM 637 C C . ASP A 1 82 ? 5.148 -5.182 1.021 1.00 86.38 82 ASP A C 1
ATOM 639 O O . ASP A 1 82 ? 4.282 -5.794 1.649 1.00 86.38 82 ASP A O 1
ATOM 643 N N . GLY A 1 83 ? 4.872 -4.615 -0.143 1.00 90.44 83 GLY A N 1
ATOM 644 C CA . GLY A 1 83 ? 3.513 -4.598 -0.650 1.00 90.44 83 GLY A CA 1
ATOM 645 C C . GLY A 1 83 ? 3.397 -3.970 -2.018 1.00 90.44 83 GLY A C 1
ATOM 646 O O . GLY A 1 83 ? 4.392 -3.677 -2.687 1.00 90.44 83 GLY A O 1
ATOM 647 N N . TYR A 1 84 ? 2.156 -3.769 -2.436 1.00 91.75 84 TYR A N 1
ATOM 648 C CA . TYR A 1 84 ? 1.866 -3.007 -3.635 1.00 91.75 84 TYR A CA 1
ATOM 649 C C . TYR A 1 84 ? 0.631 -2.131 -3.467 1.00 91.75 84 TYR A C 1
ATOM 651 O O . TYR A 1 84 ? -0.303 -2.448 -2.728 1.00 91.75 84 TYR A O 1
ATOM 659 N N . TYR A 1 85 ? 0.645 -1.006 -4.169 1.00 91.50 85 TYR A N 1
ATOM 660 C CA . TYR A 1 85 ? -0.480 -0.102 -4.313 1.00 91.50 85 TYR A CA 1
ATOM 661 C C . TYR A 1 85 ? -1.050 -0.216 -5.724 1.00 91.50 85 TYR A C 1
ATOM 663 O O . TYR A 1 85 ? -0.330 -0.099 -6.716 1.00 91.50 85 TYR A O 1
ATOM 671 N N . ASP A 1 86 ? -2.358 -0.429 -5.788 1.00 93.38 86 ASP A N 1
ATOM 672 C CA . ASP A 1 86 ? -3.130 -0.516 -7.017 1.00 93.38 86 ASP A CA 1
ATOM 673 C C . ASP A 1 86 ? -4.079 0.695 -7.085 1.00 93.38 86 ASP A C 1
ATOM 675 O O . ASP A 1 86 ? -5.084 0.741 -6.358 1.00 93.38 86 ASP A O 1
ATOM 679 N N . PRO A 1 87 ? -3.767 1.703 -7.922 1.00 89.69 87 PRO A N 1
ATOM 680 C CA . PRO A 1 87 ? -4.570 2.915 -8.027 1.00 89.69 87 PRO A CA 1
ATOM 681 C C . PRO A 1 87 ? -5.918 2.679 -8.708 1.00 89.69 87 PRO A C 1
ATOM 683 O O . PRO A 1 87 ? -6.868 3.403 -8.419 1.00 89.69 87 PRO A O 1
ATOM 686 N N . GLN A 1 88 ? -6.030 1.681 -9.591 1.00 90.25 88 GLN A N 1
ATOM 687 C CA . GLN A 1 88 ? -7.281 1.407 -10.301 1.00 90.25 88 GLN A CA 1
ATOM 688 C C . GLN A 1 88 ? -8.335 0.860 -9.342 1.00 90.25 88 GLN A C 1
ATOM 690 O O . GLN A 1 88 ? -9.496 1.259 -9.395 1.00 90.25 88 GLN A O 1
ATOM 695 N N . LEU A 1 89 ? -7.912 -0.016 -8.430 1.00 90.00 89 LEU A N 1
ATOM 696 C CA . LEU A 1 89 ? -8.786 -0.602 -7.417 1.00 90.00 89 LEU A CA 1
ATOM 697 C C . LEU A 1 89 ? -8.777 0.161 -6.087 1.00 90.00 89 LEU A C 1
ATOM 699 O O . LEU A 1 89 ? -9.492 -0.227 -5.164 1.00 90.00 89 LEU A O 1
ATOM 703 N N . SER A 1 90 ? -8.006 1.252 -5.986 1.00 89.31 90 SER A N 1
ATOM 704 C CA . SER A 1 90 ? -7.874 2.070 -4.771 1.00 89.31 90 SER A CA 1
ATOM 705 C C . SER A 1 90 ? -7.584 1.214 -3.535 1.00 89.31 90 SER A C 1
ATOM 707 O O . SER A 1 90 ? -8.265 1.310 -2.511 1.00 89.31 90 SER A O 1
ATOM 709 N N . ARG A 1 91 ? -6.584 0.333 -3.641 1.00 89.94 91 ARG A N 1
ATOM 710 C CA . ARG A 1 91 ? -6.228 -0.616 -2.580 1.00 89.94 91 ARG A CA 1
ATOM 711 C C . ARG A 1 91 ? -4.726 -0.711 -2.366 1.00 89.94 91 ARG A C 1
ATOM 713 O O . ARG A 1 91 ? -3.941 -0.534 -3.295 1.00 89.94 91 ARG A O 1
ATOM 720 N N . ILE A 1 92 ? -4.349 -1.049 -1.142 1.00 89.44 92 ILE A N 1
ATOM 721 C CA . ILE A 1 92 ? -2.984 -1.419 -0.768 1.00 89.44 92 ILE A CA 1
ATOM 722 C C . ILE A 1 92 ? -3.016 -2.874 -0.322 1.00 89.44 92 ILE A C 1
ATOM 724 O O . ILE A 1 92 ? -3.895 -3.256 0.445 1.00 89.44 92 ILE A O 1
ATOM 728 N N . VAL A 1 93 ? -2.070 -3.680 -0.789 1.00 89.25 93 VAL A N 1
ATOM 729 C CA . VAL A 1 93 ? -1.854 -5.034 -0.276 1.00 89.25 93 VAL A CA 1
ATOM 730 C C . VAL A 1 93 ? -0.518 -5.066 0.441 1.00 89.25 93 VAL A C 1
ATOM 732 O O . VAL A 1 93 ? 0.512 -4.716 -0.135 1.00 89.25 93 VAL A O 1
ATOM 735 N N . LEU A 1 94 ? -0.565 -5.452 1.708 1.00 87.12 94 LEU A N 1
ATOM 736 C CA . LEU A 1 94 ? 0.570 -5.585 2.605 1.00 87.12 94 LEU A CA 1
ATOM 737 C C . LEU A 1 94 ? 0.881 -7.070 2.782 1.00 87.12 94 LEU A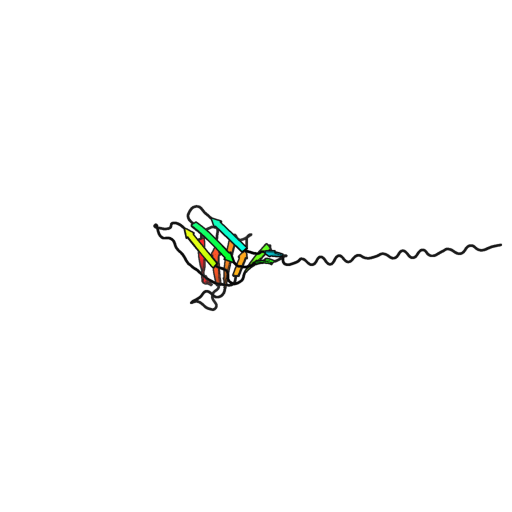 C 1
ATOM 739 O O . LEU A 1 94 ? -0.022 -7.839 3.104 1.00 87.12 94 LEU A O 1
ATOM 743 N N . ARG A 1 95 ? 2.139 -7.462 2.589 1.00 80.81 95 ARG A N 1
ATOM 744 C CA . ARG A 1 95 ? 2.596 -8.850 2.726 1.00 80.81 95 ARG A CA 1
ATOM 745 C C . ARG A 1 95 ? 3.390 -9.018 4.012 1.00 80.81 95 ARG A C 1
ATOM 747 O O . ARG A 1 95 ? 4.184 -8.145 4.333 1.00 80.81 95 ARG A O 1
ATOM 754 N N . GLU A 1 96 ? 3.225 -10.157 4.682 1.00 66.25 96 GLU A N 1
ATOM 755 C CA . GLU A 1 96 ? 4.044 -10.602 5.830 1.00 66.25 96 GLU A CA 1
ATOM 756 C C . GLU A 1 96 ? 3.937 -9.755 7.110 1.00 66.25 96 GLU A C 1
ATOM 758 O O . GLU A 1 96 ? 4.933 -9.506 7.784 1.00 66.25 96 GLU A O 1
ATOM 763 N N . VAL A 1 97 ? 2.725 -9.340 7.486 1.00 65.00 97 VAL A N 1
ATOM 764 C CA . VAL A 1 97 ? 2.506 -8.487 8.667 1.00 65.00 97 VAL A CA 1
ATOM 765 C C . VAL A 1 97 ? 3.125 -9.045 9.945 1.00 65.00 97 VAL A C 1
ATOM 767 O O . VAL A 1 97 ? 2.962 -10.217 10.273 1.00 65.00 97 VAL A O 1
ATOM 770 N N . GLU A 1 98 ? 3.825 -8.185 10.696 1.00 61.56 98 GLU A N 1
ATOM 771 C CA . GLU A 1 98 ? 4.448 -8.544 11.970 1.00 61.56 98 GLU A CA 1
ATOM 772 C C . GLU A 1 98 ? 3.396 -9.131 12.932 1.00 61.56 98 GLU A C 1
ATOM 774 O O . GLU A 1 98 ? 2.357 -8.525 13.199 1.00 61.56 98 GLU A O 1
ATOM 779 N N . GLY A 1 99 ? 3.640 -10.355 13.410 1.00 60.53 99 GLY A N 1
ATOM 780 C CA . GLY A 1 99 ? 2.688 -11.140 14.208 1.00 60.53 99 GLY A CA 1
ATOM 781 C C . GLY A 1 99 ? 1.777 -12.082 13.406 1.00 60.53 99 GLY A C 1
ATOM 782 O O . GLY A 1 99 ? 1.104 -12.917 14.011 1.00 60.53 99 GLY A O 1
ATOM 783 N N . LYS A 1 100 ? 1.779 -11.998 12.069 1.00 60.59 100 LYS A N 1
ATOM 784 C CA . LYS A 1 100 ? 1.021 -12.853 11.138 1.00 60.59 100 LYS A CA 1
ATOM 785 C C . LYS A 1 100 ? 1.850 -13.184 9.879 1.00 60.59 100 LYS A C 1
ATOM 787 O O . LYS A 1 100 ? 1.507 -12.749 8.777 1.00 60.59 100 LYS A O 1
ATOM 792 N N . PRO A 1 101 ? 2.948 -13.955 10.011 1.00 57.97 101 PRO A N 1
ATOM 793 C CA . PRO A 1 101 ? 3.688 -14.423 8.843 1.00 57.97 101 PRO A CA 1
ATOM 794 C C . PRO A 1 101 ? 2.742 -15.235 7.943 1.00 57.97 101 PRO A C 1
ATOM 796 O O . PRO A 1 101 ? 1.924 -16.002 8.451 1.00 57.97 101 PRO A O 1
ATOM 799 N N . TYR A 1 102 ? 2.852 -15.060 6.624 1.00 61.28 102 TYR A N 1
ATOM 800 C CA . TYR A 1 102 ? 2.016 -15.700 5.591 1.00 61.28 102 TYR A CA 1
ATOM 801 C C . TYR A 1 102 ? 0.577 -15.187 5.422 1.00 61.28 102 TYR A C 1
ATOM 803 O O . TYR A 1 102 ? -0.170 -15.817 4.678 1.00 61.28 102 TYR A O 1
ATOM 811 N N . GLN A 1 103 ? 0.185 -14.079 6.060 1.00 70.94 103 GLN A N 1
ATOM 812 C CA . GLN A 1 103 ? -1.089 -13.422 5.746 1.00 70.94 103 GLN A CA 1
ATOM 813 C C . GLN A 1 103 ? -0.882 -12.130 4.968 1.00 70.94 103 GLN A C 1
ATOM 815 O O . GLN A 1 103 ? -0.061 -11.282 5.340 1.00 70.94 103 GLN A O 1
ATOM 820 N N . ASP A 1 104 ? -1.679 -11.990 3.914 1.00 78.75 104 ASP A N 1
ATOM 821 C CA . ASP A 1 104 ? -1.764 -10.769 3.132 1.00 78.75 104 ASP A CA 1
ATOM 822 C C . ASP A 1 104 ? -2.911 -9.923 3.687 1.00 78.75 104 ASP A C 1
ATOM 824 O O . ASP A 1 104 ? -4.046 -10.378 3.850 1.00 78.75 104 ASP A O 1
ATOM 828 N N . VAL A 1 105 ? -2.622 -8.657 3.976 1.00 80.88 105 VAL A N 1
ATOM 829 C CA . VAL A 1 105 ? -3.629 -7.700 4.433 1.00 80.88 105 VAL A CA 1
ATOM 830 C C . VAL A 1 105 ? -3.963 -6.750 3.300 1.00 80.88 105 VAL A C 1
ATOM 832 O O . VAL A 1 105 ? -3.116 -6.001 2.813 1.00 80.88 105 VAL A O 1
ATOM 835 N N . LEU A 1 106 ? -5.229 -6.754 2.896 1.00 85.19 106 LEU A N 1
ATOM 836 C CA . LEU A 1 106 ? -5.773 -5.823 1.923 1.00 85.19 106 LEU A CA 1
ATOM 837 C C . LEU A 1 106 ? -6.410 -4.639 2.643 1.00 85.19 106 LEU A C 1
ATOM 839 O O . LEU A 1 106 ? -7.295 -4.790 3.484 1.00 85.19 106 LEU A O 1
ATOM 843 N N . VAL A 1 107 ? -6.000 -3.447 2.236 1.00 84.62 107 VAL A N 1
ATOM 844 C CA . VAL A 1 107 ? -6.530 -2.170 2.699 1.00 84.62 107 VAL A CA 1
ATOM 845 C C . VAL A 1 107 ? -7.288 -1.524 1.550 1.00 84.62 107 VAL A C 1
ATOM 847 O O . VAL A 1 107 ? -6.691 -1.120 0.553 1.00 84.62 107 VAL A O 1
ATOM 850 N N . ASN A 1 108 ? -8.607 -1.421 1.671 1.00 86.12 108 ASN A N 1
ATOM 851 C CA . ASN A 1 108 ? -9.431 -0.705 0.703 1.00 86.12 108 ASN A CA 1
ATOM 852 C C . ASN A 1 108 ? -9.484 0.779 1.085 1.00 86.12 108 ASN A C 1
ATOM 854 O O . ASN A 1 108 ? -10.011 1.142 2.135 1.00 86.12 108 ASN A O 1
ATOM 858 N N . LEU A 1 109 ? -8.949 1.647 0.228 1.00 83.44 109 LEU A N 1
ATOM 859 C CA . LEU A 1 109 ? -8.823 3.078 0.510 1.00 83.44 109 LEU A CA 1
ATOM 860 C C . LEU A 1 109 ? -10.149 3.838 0.374 1.00 83.44 109 LEU A C 1
ATOM 862 O O . LEU A 1 109 ? -10.270 4.941 0.899 1.00 83.44 109 LEU A O 1
ATOM 866 N N . ASN A 1 110 ? -11.153 3.259 -0.291 1.00 83.69 110 ASN A N 1
ATOM 867 C CA . ASN A 1 110 ? -12.455 3.901 -0.468 1.00 83.69 110 ASN A CA 1
ATOM 868 C C . ASN A 1 110 ? -13.276 3.865 0.825 1.00 83.69 110 ASN A C 1
ATOM 870 O O . ASN A 1 110 ? -13.817 4.879 1.266 1.00 83.69 110 ASN A O 1
ATOM 874 N N . ASN A 1 111 ? -13.369 2.685 1.440 1.00 76.50 111 ASN A N 1
ATOM 875 C CA . ASN A 1 111 ? -14.217 2.439 2.610 1.00 76.50 111 ASN A CA 1
ATOM 876 C C . ASN A 1 111 ? -13.424 2.203 3.905 1.00 76.50 111 ASN A C 1
ATOM 878 O O . ASN A 1 111 ? -14.016 2.097 4.977 1.00 76.50 111 ASN A O 1
ATOM 882 N N . GLY A 1 112 ? -12.100 2.111 3.807 1.00 71.50 112 GLY A N 1
ATOM 883 C CA . GLY A 1 112 ? -11.210 1.844 4.924 1.00 71.50 112 GLY A CA 1
ATOM 884 C C . GLY A 1 112 ? -11.290 0.441 5.501 1.00 71.50 112 GLY A C 1
ATOM 885 O O . GLY A 1 112 ? -10.887 0.223 6.644 1.00 71.50 112 GLY A O 1
ATOM 886 N N . GLN A 1 113 ? -11.847 -0.501 4.745 1.00 76.75 113 GLN A N 1
ATOM 887 C CA . GLN A 1 113 ? -11.949 -1.886 5.166 1.00 76.75 113 GLN A CA 1
ATOM 888 C C . GLN A 1 113 ? -10.575 -2.557 5.116 1.00 76.75 113 GLN A C 1
ATOM 890 O O . GLN A 1 113 ? -9.854 -2.452 4.122 1.00 76.75 113 GLN A O 1
ATOM 895 N N . LEU A 1 114 ? -10.256 -3.271 6.193 1.00 73.69 114 LEU A N 1
ATOM 896 C CA . LEU A 1 114 ? -9.111 -4.165 6.298 1.00 73.69 114 LEU A CA 1
ATOM 897 C C . LEU A 1 114 ? -9.626 -5.597 6.135 1.00 73.69 114 LEU A C 1
ATOM 899 O O . LEU A 1 114 ? -10.502 -6.021 6.891 1.00 73.69 114 LEU A O 1
ATOM 903 N N . LEU A 1 115 ? -9.133 -6.306 5.124 1.00 73.56 115 LEU A N 1
ATOM 904 C CA . LEU A 1 115 ? -9.425 -7.717 4.883 1.00 73.56 115 LEU A CA 1
ATOM 905 C C . LEU A 1 115 ? -8.131 -8.509 5.052 1.00 73.56 115 LEU A C 1
ATOM 907 O O . LEU A 1 115 ? -7.114 -8.160 4.459 1.00 73.56 115 LEU A O 1
ATOM 911 N N . GLU A 1 116 ? -8.181 -9.550 5.871 1.00 70.06 116 GLU A N 1
ATOM 912 C CA . GLU A 1 116 ? -7.057 -10.448 6.131 1.00 70.06 116 GLU A CA 1
ATOM 913 C C . GLU A 1 116 ? -7.291 -11.744 5.346 1.00 70.06 116 GLU A C 1
ATOM 915 O O . GLU A 1 116 ? -8.403 -12.283 5.395 1.00 70.06 116 GLU A O 1
ATOM 920 N N . PHE A 1 117 ? -6.278 -12.213 4.616 1.00 56.00 117 PHE A N 1
ATOM 921 C CA . PHE A 1 117 ? -6.325 -13.433 3.806 1.00 56.00 117 PHE A CA 1
ATOM 922 C C . PHE A 1 117 ? -5.163 -14.362 4.145 1.00 56.00 117 PHE A C 1
ATOM 924 O O . PHE A 1 117 ? -4.040 -13.848 4.357 1.00 56.00 117 PHE A O 1
#

pLDDT: mean 73.93, std 15.87, range [42.44, 93.81]

Foldseek 3Di:
DDDDDDDDDDDPPPPPPPPPPLDFDKDAFDWDWFDDPFKIKIKTARMWTQDSPQRKTWGAQIFIAIQGQDVNDGDGDTWGFTWIAHVVQQKIWGAQTDVDHPWIWIARRVVRDIDID

Sequence (117 aa):
MRWCGPALVAVALWATYSTALAGTEEIRPFQLRSCNQSMCFVLEAPAAFRSPLDNIFVFQKGLLRLEGKRDGKTLRQEVGLDGYYDPQLSRIVLREVEGKPYQDVLVNLNNGQLLEF